Protein AF-A0A136NGA5-F1 (afdb_monomer_lite)

Structure (mmCIF, N/CA/C/O backbone):
data_AF-A0A136NGA5-F1
#
_entry.id   AF-A0A136NGA5-F1
#
loop_
_atom_site.group_PDB
_atom_site.id
_atom_site.type_symbol
_atom_site.label_atom_id
_atom_site.label_alt_id
_atom_site.label_comp_id
_atom_site.label_asym_id
_atom_site.label_entity_id
_atom_site.label_seq_id
_atom_site.pdbx_PDB_ins_code
_atom_site.Cartn_x
_atom_site.Cartn_y
_atom_site.Cartn_z
_atom_site.occupancy
_atom_site.B_iso_or_equiv
_atom_site.auth_seq_id
_atom_site.auth_comp_id
_atom_site.auth_asym_id
_atom_site.auth_atom_id
_atom_site.pdbx_PDB_model_num
ATOM 1 N N . MET A 1 1 ? 33.958 -0.960 -28.358 1.00 56.31 1 MET A N 1
ATOM 2 C CA . MET A 1 1 ? 32.683 -1.566 -28.802 1.00 56.31 1 MET A CA 1
ATOM 3 C C . MET A 1 1 ? 32.070 -0.671 -29.867 1.00 56.31 1 MET A C 1
ATOM 5 O O . MET A 1 1 ? 31.502 0.354 -29.522 1.00 56.31 1 MET A O 1
ATOM 9 N N . GLU A 1 2 ? 32.203 -1.025 -31.144 1.00 63.16 2 GLU A N 1
ATOM 10 C CA . GLU A 1 2 ? 31.718 -0.207 -32.276 1.00 63.16 2 GLU A CA 1
ATOM 11 C C . GLU A 1 2 ? 30.182 -0.116 -32.355 1.00 63.16 2 GLU A C 1
ATOM 13 O O . GLU A 1 2 ? 29.641 0.831 -32.913 1.00 63.16 2 GLU A O 1
ATOM 18 N N . ILE A 1 3 ? 29.468 -1.047 -31.714 1.00 64.25 3 ILE A N 1
ATOM 19 C CA . ILE A 1 3 ? 27.999 -1.135 -31.726 1.00 64.25 3 ILE A CA 1
ATOM 20 C C . ILE A 1 3 ? 27.337 0.027 -30.956 1.00 64.25 3 ILE A C 1
ATOM 22 O O . ILE A 1 3 ? 26.269 0.490 -31.343 1.00 64.25 3 ILE A O 1
ATOM 26 N N . LEU A 1 4 ? 27.983 0.544 -29.904 1.00 60.72 4 LEU A N 1
ATOM 27 C CA . LEU A 1 4 ? 27.468 1.660 -29.091 1.00 60.72 4 LEU A CA 1
ATOM 28 C C . LEU A 1 4 ? 27.679 3.042 -29.736 1.00 60.72 4 LEU A C 1
ATOM 30 O O . LEU A 1 4 ? 27.096 4.021 -29.277 1.00 60.72 4 LEU A O 1
ATOM 34 N N . ASN A 1 5 ? 28.481 3.123 -30.804 1.00 70.38 5 ASN A N 1
ATOM 35 C CA . ASN A 1 5 ? 28.661 4.348 -31.590 1.00 70.38 5 ASN A CA 1
ATOM 36 C C . ASN A 1 5 ? 27.570 4.519 -32.661 1.00 70.38 5 ASN A C 1
ATOM 38 O O . ASN A 1 5 ? 27.510 5.552 -33.326 1.00 70.38 5 ASN A O 1
ATOM 42 N N . ASN A 1 6 ? 26.707 3.515 -32.845 1.00 84.44 6 ASN A N 1
ATOM 43 C CA . ASN A 1 6 ? 25.582 3.593 -33.762 1.00 84.44 6 ASN A CA 1
ATOM 44 C C . ASN A 1 6 ? 24.411 4.332 -33.095 1.00 84.44 6 ASN A C 1
ATOM 46 O O . ASN A 1 6 ? 23.806 3.821 -32.154 1.00 84.44 6 ASN A O 1
ATOM 50 N N . ILE A 1 7 ? 24.065 5.508 -33.629 1.00 84.56 7 ILE A N 1
ATOM 51 C CA . ILE A 1 7 ? 23.003 6.396 -33.121 1.00 84.56 7 ILE A CA 1
ATOM 52 C C . ILE A 1 7 ? 21.682 5.645 -32.888 1.00 84.56 7 ILE A C 1
ATOM 54 O O . ILE A 1 7 ? 21.028 5.856 -31.868 1.00 84.56 7 ILE A O 1
ATOM 58 N N . TYR A 1 8 ? 21.309 4.727 -33.784 1.00 84.69 8 TYR A N 1
ATOM 59 C CA . TYR A 1 8 ? 20.067 3.963 -33.659 1.00 84.69 8 TYR A CA 1
ATOM 60 C C . TYR A 1 8 ? 20.088 3.012 -32.460 1.00 84.69 8 TYR A C 1
ATOM 62 O O . TYR A 1 8 ? 19.098 2.905 -31.738 1.00 84.69 8 TYR A O 1
ATOM 70 N N . VAL A 1 9 ? 21.222 2.353 -32.210 1.00 84.88 9 VAL A N 1
ATOM 71 C CA . VAL A 1 9 ? 21.384 1.445 -31.065 1.00 84.88 9 VAL A CA 1
ATOM 72 C C . VAL A 1 9 ? 21.289 2.227 -29.758 1.00 84.88 9 VAL A C 1
ATOM 74 O O . VAL A 1 9 ? 20.610 1.795 -28.828 1.00 84.88 9 VAL A O 1
ATOM 77 N N . THR A 1 10 ? 21.914 3.402 -29.694 1.00 86.25 10 THR A N 1
ATOM 78 C CA . THR A 1 10 ? 21.914 4.251 -28.499 1.00 86.25 10 THR A CA 1
ATOM 79 C C . THR A 1 10 ? 20.519 4.789 -28.178 1.00 86.25 10 THR A C 1
ATOM 81 O O . THR A 1 10 ? 20.124 4.797 -27.013 1.00 86.25 10 THR A O 1
ATOM 84 N N . GLU A 1 11 ? 19.740 5.186 -29.188 1.00 88.69 11 GLU A N 1
ATOM 85 C CA . GLU A 1 11 ? 18.350 5.621 -28.999 1.00 88.69 11 GLU A CA 1
ATOM 86 C C . GLU A 1 11 ? 17.440 4.473 -28.537 1.00 88.69 11 GLU A C 1
ATOM 88 O O . GLU A 1 11 ? 16.686 4.637 -27.577 1.00 88.69 11 GLU A O 1
ATOM 93 N N . ILE A 1 12 ? 17.556 3.281 -29.134 1.00 89.31 12 ILE A N 1
ATOM 94 C CA . ILE A 1 12 ? 16.807 2.091 -28.688 1.00 89.31 12 ILE A CA 1
ATOM 95 C C . ILE A 1 12 ? 17.126 1.768 -27.223 1.00 89.31 12 ILE A C 1
ATOM 97 O O . ILE A 1 12 ? 16.222 1.476 -26.437 1.00 89.31 12 ILE A O 1
ATOM 101 N N . LEU A 1 13 ? 18.399 1.866 -26.831 1.00 89.94 13 LEU A N 1
ATOM 102 C CA . LEU A 1 13 ? 18.826 1.610 -25.459 1.00 89.94 13 LEU A CA 1
ATOM 103 C C . LEU A 1 13 ? 18.207 2.609 -24.469 1.00 89.94 13 LEU A C 1
ATOM 105 O O . LEU A 1 13 ? 17.749 2.205 -23.401 1.00 89.94 13 LEU A O 1
ATOM 109 N N . LYS A 1 14 ? 18.137 3.899 -24.827 1.00 90.00 14 LYS A N 1
ATOM 110 C CA . LYS A 1 14 ? 17.472 4.926 -24.004 1.00 90.00 14 LYS A CA 1
ATOM 111 C C . LYS A 1 14 ? 15.997 4.597 -23.788 1.00 90.00 14 LYS A C 1
ATOM 113 O O . LYS A 1 14 ? 15.528 4.634 -22.651 1.00 90.00 14 LYS A O 1
ATOM 118 N N . TRP A 1 15 ? 15.280 4.224 -24.848 1.00 92.88 15 TRP A N 1
ATOM 119 C CA . TRP A 1 15 ? 13.872 3.831 -24.747 1.00 92.88 15 TRP A CA 1
ATOM 120 C C . TRP A 1 15 ? 13.679 2.587 -23.879 1.00 92.88 15 TRP A C 1
ATOM 122 O O . TRP A 1 15 ? 12.798 2.571 -23.020 1.00 92.88 15 TRP A O 1
ATOM 132 N N . LEU A 1 16 ? 14.537 1.576 -24.033 1.00 93.12 16 LEU A N 1
ATOM 133 C CA . LEU A 1 16 ? 14.514 0.370 -23.201 1.00 93.12 16 LEU A CA 1
ATOM 134 C C . LEU A 1 16 ? 14.745 0.680 -21.721 1.00 93.12 16 LEU A C 1
ATOM 136 O O . LEU A 1 16 ? 14.042 0.134 -20.868 1.00 93.12 16 LEU A O 1
ATOM 140 N N . ILE A 1 17 ? 15.688 1.571 -21.407 1.00 93.25 17 ILE A N 1
ATOM 141 C CA . ILE A 1 17 ? 15.947 2.011 -20.031 1.00 93.25 17 ILE A CA 1
ATOM 142 C C . ILE A 1 17 ? 14.721 2.730 -19.465 1.00 93.25 17 ILE A C 1
ATOM 144 O O . ILE A 1 17 ? 14.301 2.415 -18.353 1.00 93.25 17 ILE A O 1
ATOM 148 N N . LEU A 1 18 ? 14.110 3.645 -20.224 1.00 93.81 18 LEU A N 1
ATOM 149 C CA . LEU A 1 18 ? 12.915 4.376 -19.791 1.00 93.81 18 LEU A CA 1
ATOM 150 C C . LEU A 1 18 ? 11.734 3.438 -19.514 1.00 93.81 18 LEU A C 1
ATOM 152 O O . LEU A 1 18 ? 11.087 3.553 -18.472 1.00 93.81 18 LEU A O 1
ATOM 156 N N . ILE A 1 19 ? 11.482 2.480 -20.409 1.00 93.50 19 ILE A N 1
ATOM 157 C CA . ILE A 1 19 ? 10.410 1.490 -20.244 1.00 93.50 19 ILE A CA 1
ATOM 158 C C . ILE A 1 19 ? 10.682 0.619 -19.016 1.00 93.50 19 ILE A C 1
ATOM 160 O O . ILE A 1 19 ? 9.810 0.466 -18.159 1.00 93.50 19 ILE A O 1
ATOM 164 N N . SER A 1 20 ? 11.904 0.097 -18.890 1.00 92.75 20 SER A N 1
ATOM 165 C CA . SER A 1 20 ? 12.289 -0.769 -17.771 1.00 92.75 20 SER A CA 1
ATOM 166 C C . SER A 1 20 ? 12.192 -0.032 -16.433 1.00 92.75 20 SER A C 1
ATOM 168 O O . SER A 1 20 ? 11.628 -0.562 -15.475 1.00 92.75 20 SER A O 1
ATOM 170 N N . ALA A 1 21 ? 12.656 1.219 -16.372 1.00 93.88 21 ALA A N 1
ATOM 171 C CA . ALA A 1 21 ? 12.520 2.070 -15.194 1.00 93.88 21 ALA A CA 1
ATOM 172 C C . ALA A 1 21 ? 11.045 2.321 -14.842 1.00 93.88 21 ALA A C 1
ATOM 174 O O . ALA A 1 21 ? 10.669 2.224 -13.673 1.00 93.88 21 ALA A O 1
ATOM 175 N N . GLY A 1 22 ? 10.191 2.569 -15.840 1.00 93.50 22 GLY A N 1
ATOM 176 C CA . GLY A 1 22 ? 8.746 2.706 -15.653 1.00 93.50 22 GLY A CA 1
ATOM 177 C C . GLY A 1 22 ? 8.105 1.456 -15.041 1.00 93.50 22 GLY A C 1
ATOM 178 O O . GLY A 1 22 ? 7.353 1.559 -14.068 1.00 93.50 22 GLY A O 1
ATOM 179 N N . MET A 1 23 ? 8.455 0.269 -15.546 1.00 93.31 23 MET A N 1
ATOM 180 C CA . MET A 1 23 ? 7.966 -1.008 -15.012 1.00 93.31 23 MET A CA 1
ATOM 181 C C . MET A 1 23 ? 8.434 -1.243 -13.571 1.00 93.31 23 MET A C 1
ATOM 183 O O . MET A 1 23 ? 7.633 -1.631 -12.717 1.00 93.31 23 MET A O 1
ATOM 187 N N . ILE A 1 24 ? 9.707 -0.964 -13.273 1.00 94.44 24 ILE A N 1
ATOM 188 C CA . ILE A 1 24 ? 10.266 -1.089 -11.919 1.00 94.44 24 ILE A CA 1
ATOM 189 C C . ILE A 1 24 ? 9.537 -0.151 -10.952 1.00 94.44 24 ILE A C 1
ATOM 191 O O . ILE A 1 24 ? 9.087 -0.587 -9.892 1.00 94.44 24 ILE A O 1
ATOM 195 N N . LEU A 1 25 ? 9.348 1.117 -11.326 1.00 93.69 25 LEU A N 1
ATOM 196 C CA . LEU A 1 25 ? 8.632 2.095 -10.505 1.00 93.69 25 LEU A CA 1
ATOM 197 C C . LEU A 1 25 ? 7.183 1.675 -10.239 1.00 93.69 25 LEU A C 1
ATOM 199 O O . LEU A 1 25 ? 6.681 1.859 -9.129 1.00 93.69 25 LEU A O 1
ATOM 203 N N . GLN A 1 26 ? 6.508 1.079 -11.223 1.00 92.00 26 GLN A N 1
ATOM 204 C CA . GLN A 1 26 ? 5.149 0.572 -11.047 1.00 92.00 26 GLN A CA 1
ATOM 205 C C . GLN A 1 26 ? 5.095 -0.581 -10.033 1.00 92.00 26 GLN A C 1
ATOM 207 O O . GLN A 1 26 ? 4.217 -0.595 -9.163 1.00 92.00 26 GLN A O 1
ATOM 212 N N . GLN A 1 27 ? 6.045 -1.518 -10.097 1.00 92.69 27 GLN A N 1
ATOM 213 C CA . GLN A 1 27 ? 6.138 -2.613 -9.127 1.00 92.69 27 GLN A CA 1
ATOM 214 C C . GLN A 1 27 ? 6.468 -2.095 -7.724 1.00 92.69 27 GLN A C 1
ATOM 216 O O . GLN A 1 27 ? 5.808 -2.482 -6.758 1.00 92.69 27 GLN A O 1
ATOM 221 N N . LEU A 1 28 ? 7.411 -1.156 -7.605 1.00 92.75 28 LEU A N 1
ATOM 222 C CA . LEU A 1 28 ? 7.751 -0.520 -6.331 1.00 92.75 28 LEU A CA 1
ATOM 223 C C . LEU A 1 28 ? 6.545 0.191 -5.713 1.00 92.75 28 LEU A C 1
ATOM 225 O O . LEU A 1 28 ? 6.273 0.005 -4.530 1.00 92.75 28 LEU A O 1
ATOM 229 N N . ARG A 1 29 ? 5.755 0.929 -6.504 1.00 91.88 29 ARG A N 1
ATOM 230 C CA . ARG A 1 29 ? 4.510 1.549 -6.016 1.00 91.88 29 ARG A CA 1
ATOM 231 C C . ARG A 1 29 ? 3.525 0.514 -5.478 1.00 91.88 29 ARG A C 1
ATOM 233 O O . ARG A 1 29 ? 2.919 0.738 -4.435 1.00 91.88 29 ARG A O 1
ATOM 240 N N . LYS A 1 30 ? 3.368 -0.626 -6.157 1.00 90.88 30 LYS A N 1
ATOM 241 C CA . LYS A 1 30 ? 2.487 -1.713 -5.702 1.00 90.88 30 LYS A CA 1
ATOM 242 C C . LYS A 1 30 ? 2.957 -2.310 -4.373 1.00 90.88 30 LYS A C 1
ATOM 244 O O . LYS A 1 30 ? 2.126 -2.596 -3.512 1.00 90.88 30 LYS A O 1
ATOM 249 N N . ILE A 1 31 ? 4.266 -2.490 -4.210 1.00 92.81 31 ILE A N 1
ATOM 250 C CA . ILE A 1 31 ? 4.876 -2.989 -2.970 1.00 92.81 31 ILE A CA 1
ATOM 251 C C . ILE A 1 31 ? 4.681 -1.977 -1.839 1.00 92.81 31 ILE A C 1
ATOM 253 O O . ILE A 1 31 ? 4.181 -2.346 -0.781 1.00 92.81 31 ILE A O 1
ATOM 257 N N . LEU A 1 32 ? 4.988 -0.702 -2.085 1.00 93.06 32 LEU A N 1
ATOM 258 C CA . LEU A 1 32 ? 4.831 0.373 -1.105 1.00 93.06 32 LEU A CA 1
ATOM 259 C C . LEU A 1 32 ? 3.389 0.481 -0.612 1.00 93.06 32 LEU A C 1
ATOM 261 O O . LEU A 1 32 ? 3.167 0.476 0.590 1.00 93.06 32 LEU A O 1
ATOM 265 N N . LYS A 1 33 ? 2.396 0.445 -1.509 1.00 91.94 33 LYS A N 1
ATOM 266 C CA . LYS A 1 33 ? 0.980 0.432 -1.104 1.00 91.94 33 LYS A CA 1
ATOM 267 C C . LYS A 1 33 ? 0.630 -0.733 -0.180 1.00 91.94 33 LYS A C 1
ATOM 269 O O . LYS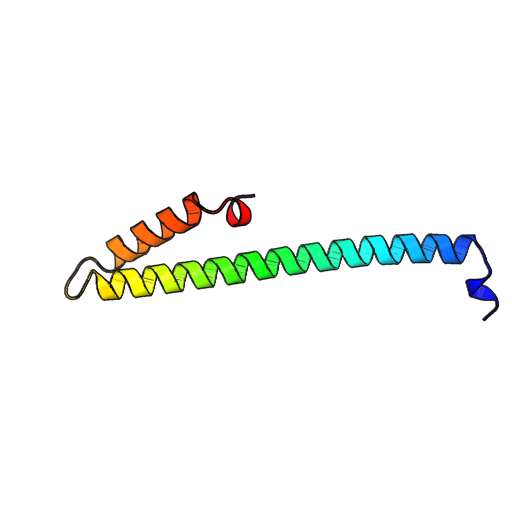 A 1 33 ? -0.145 -0.569 0.757 1.00 91.94 33 LYS A O 1
ATOM 274 N N . ARG A 1 34 ? 1.179 -1.924 -0.441 1.00 91.31 34 ARG A N 1
ATOM 275 C CA . ARG A 1 34 ? 0.957 -3.090 0.426 1.00 91.31 34 ARG A CA 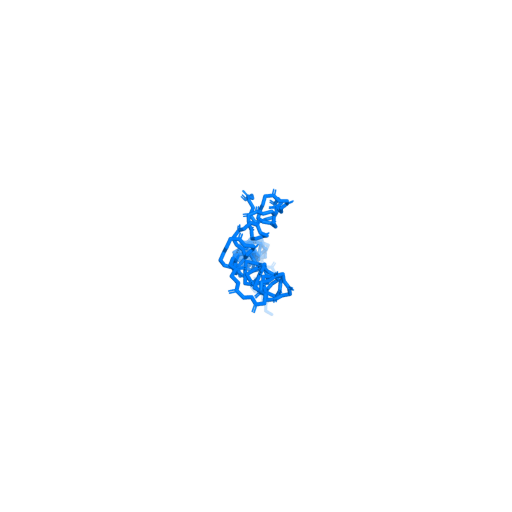1
ATOM 276 C C . ARG A 1 34 ? 1.607 -2.904 1.791 1.00 91.31 34 ARG A C 1
ATOM 278 O O . ARG A 1 34 ? 0.974 -3.242 2.783 1.00 91.31 34 ARG A O 1
ATOM 285 N N . LEU A 1 35 ? 2.825 -2.365 1.836 1.00 93.81 35 LEU A N 1
ATOM 286 C CA . LEU A 1 35 ? 3.523 -2.068 3.088 1.00 93.81 35 LEU A CA 1
ATOM 287 C C . LEU A 1 35 ? 2.764 -1.030 3.917 1.00 93.81 35 LEU A C 1
ATOM 289 O O . LEU A 1 35 ? 2.476 -1.292 5.078 1.00 93.81 35 LEU A O 1
ATOM 293 N N . THR A 1 36 ? 2.335 0.074 3.306 1.00 91.88 36 THR A N 1
ATOM 294 C CA . THR A 1 36 ? 1.519 1.102 3.968 1.00 91.88 36 THR A CA 1
ATOM 295 C C . THR A 1 36 ? 0.208 0.521 4.512 1.00 91.88 36 THR A C 1
ATOM 297 O O . THR A 1 36 ? -0.198 0.821 5.629 1.00 91.88 36 THR A O 1
ATOM 300 N N . LEU A 1 37 ? -0.444 -0.389 3.778 1.00 91.88 37 LEU A N 1
ATOM 301 C CA . LEU A 1 37 ? -1.653 -1.056 4.271 1.00 91.88 37 LEU A CA 1
ATOM 302 C C . LEU A 1 37 ? -1.379 -1.985 5.467 1.00 91.88 37 LEU A C 1
ATOM 304 O O . LEU A 1 37 ? -2.231 -2.120 6.345 1.00 91.88 37 LEU A O 1
ATOM 308 N N . VAL A 1 38 ? -0.215 -2.638 5.511 1.00 93.88 38 VAL A N 1
ATOM 309 C CA . VAL A 1 38 ? 0.213 -3.419 6.682 1.00 93.88 38 VAL A CA 1
ATOM 310 C C . VAL A 1 38 ? 0.467 -2.495 7.871 1.00 93.88 38 VAL A C 1
ATOM 312 O O . VAL A 1 38 ? -0.021 -2.779 8.961 1.00 93.88 38 VAL A O 1
ATOM 315 N N . GLU A 1 39 ? 1.147 -1.372 7.654 1.00 94.25 39 GLU A N 1
ATOM 316 C CA . GLU A 1 39 ? 1.402 -0.363 8.684 1.00 94.25 39 GLU A CA 1
ATOM 317 C C . GLU A 1 39 ? 0.097 0.170 9.293 1.00 94.25 39 GLU A C 1
ATOM 319 O O . GLU A 1 39 ? -0.056 0.175 10.512 1.00 94.25 39 GLU A O 1
ATOM 324 N N . TYR A 1 40 ? -0.904 0.498 8.472 1.00 93.50 40 TYR A N 1
ATOM 325 C CA . TYR A 1 40 ? -2.212 0.940 8.970 1.00 93.50 40 TYR A CA 1
ATOM 326 C C . TYR A 1 40 ? -2.954 -0.129 9.762 1.00 93.50 40 TYR A C 1
ATOM 328 O O . TYR A 1 40 ? -3.633 0.188 10.738 1.00 93.50 40 TYR A O 1
ATOM 336 N N . LYS A 1 41 ? -2.831 -1.402 9.377 1.00 92.12 41 LYS A N 1
ATOM 337 C CA . LYS A 1 41 ? -3.416 -2.502 10.152 1.00 92.12 41 LYS A CA 1
ATOM 338 C C . LYS A 1 41 ? -2.751 -2.651 11.515 1.00 92.12 41 LYS A C 1
ATOM 340 O O . LYS A 1 41 ? -3.462 -2.908 12.481 1.00 92.12 41 LYS A O 1
ATOM 345 N N . LEU A 1 42 ? -1.432 -2.475 11.590 1.00 92.69 42 LEU A N 1
ATOM 346 C CA . LEU A 1 42 ? -0.698 -2.493 12.855 1.00 92.69 42 LEU A CA 1
ATOM 347 C C . LEU A 1 42 ? -1.114 -1.315 13.738 1.00 92.69 42 LEU A C 1
ATOM 349 O O . LEU A 1 42 ? -1.570 -1.538 14.851 1.00 92.69 42 LEU A O 1
ATOM 353 N N . GLN A 1 43 ? -1.112 -0.090 13.206 1.00 92.19 43 GLN A N 1
ATOM 354 C CA . GLN A 1 43 ? -1.557 1.097 13.947 1.00 92.19 43 GLN A CA 1
ATOM 355 C C . GLN A 1 43 ? -2.999 0.969 14.456 1.00 92.19 43 GLN A C 1
ATOM 357 O O . GLN A 1 43 ? -3.309 1.344 15.585 1.00 92.19 43 GLN A O 1
ATOM 362 N N . ALA A 1 44 ? -3.900 0.426 13.635 1.00 91.38 44 ALA A N 1
ATOM 363 C CA . ALA A 1 44 ? -5.279 0.180 14.037 1.00 91.38 44 ALA A CA 1
ATOM 364 C C . ALA A 1 44 ? -5.387 -0.897 15.128 1.00 91.38 44 ALA A C 1
ATOM 366 O O . ALA A 1 44 ? -6.238 -0.784 16.011 1.00 91.38 44 ALA A O 1
ATOM 367 N N . ALA A 1 45 ? -4.548 -1.934 15.071 1.00 89.75 45 ALA A N 1
ATOM 368 C CA . ALA A 1 45 ? -4.483 -2.971 16.090 1.00 89.75 45 ALA A CA 1
ATOM 369 C C . ALA A 1 45 ? -3.950 -2.417 17.417 1.00 89.75 45 ALA A C 1
ATOM 371 O O . ALA A 1 45 ? -4.588 -2.646 18.441 1.00 89.75 45 ALA A O 1
ATOM 372 N N . ASP A 1 46 ? -2.864 -1.644 17.392 1.00 89.94 46 ASP A N 1
ATOM 373 C CA . ASP A 1 46 ? -2.287 -1.001 18.577 1.00 89.94 46 ASP A CA 1
ATOM 374 C C . ASP A 1 46 ? -3.297 -0.049 19.224 1.00 89.94 46 ASP A C 1
ATOM 376 O O . ASP A 1 46 ? -3.602 -0.170 20.409 1.00 89.94 46 ASP A O 1
ATOM 380 N N . TYR A 1 47 ? -3.937 0.809 18.423 1.00 89.19 47 TYR A N 1
ATOM 381 C CA . TYR A 1 47 ? -4.999 1.702 18.892 1.00 89.19 47 TYR A CA 1
ATOM 382 C C . TYR A 1 47 ? -6.159 0.943 19.549 1.00 89.19 47 TYR A C 1
ATOM 384 O O . TYR A 1 47 ? -6.713 1.362 20.568 1.00 89.19 47 TYR A O 1
ATOM 392 N N . ALA A 1 48 ? -6.554 -0.185 18.961 1.00 88.88 48 ALA A N 1
ATOM 393 C CA . ALA A 1 48 ? -7.616 -1.012 19.504 1.00 88.88 48 ALA A CA 1
ATOM 394 C C . ALA A 1 48 ? -7.200 -1.710 20.803 1.00 88.88 48 ALA A C 1
ATOM 396 O O . ALA A 1 48 ? -8.028 -1.809 21.706 1.00 88.88 48 ALA A O 1
ATOM 397 N N . LEU A 1 49 ? -5.945 -2.148 20.930 1.00 87.94 49 LEU A N 1
ATOM 398 C CA . LEU A 1 49 ? -5.408 -2.689 22.182 1.00 87.94 49 LEU A CA 1
ATOM 399 C C . LEU A 1 49 ? -5.392 -1.621 23.283 1.00 87.94 49 LEU A C 1
ATOM 401 O O . LEU A 1 49 ? -5.817 -1.899 24.401 1.00 87.94 49 LEU A O 1
ATOM 405 N N . GLU A 1 50 ? -4.990 -0.390 22.960 1.00 85.12 50 GLU A N 1
ATOM 406 C CA . GLU A 1 50 ? -5.001 0.734 23.905 1.00 85.12 50 GLU A CA 1
ATOM 407 C C . GLU A 1 50 ? -6.419 1.097 24.371 1.00 85.12 50 GLU A C 1
ATOM 409 O O . GLU A 1 50 ? -6.641 1.412 25.543 1.00 85.12 50 GLU A O 1
ATOM 414 N N . LYS A 1 51 ? -7.399 1.068 23.459 1.00 82.88 51 LYS A N 1
ATOM 415 C CA . LYS A 1 51 ? -8.780 1.493 23.742 1.00 82.88 51 LYS A CA 1
ATOM 416 C C . LYS A 1 51 ? -9.673 0.400 24.318 1.00 82.88 51 LYS A C 1
ATOM 418 O O . LYS A 1 51 ? -10.610 0.720 25.047 1.00 82.88 51 LYS A O 1
ATOM 423 N N . SER A 1 52 ? -9.418 -0.866 24.006 1.00 68.31 52 SER A N 1
ATOM 424 C CA . SER A 1 52 ? -10.272 -1.994 24.383 1.00 68.31 52 SER A CA 1
ATOM 425 C C . SER A 1 52 ? -9.524 -2.952 25.308 1.00 68.31 52 SER A C 1
ATOM 427 O O . SER A 1 52 ? -9.054 -4.008 24.892 1.00 68.31 52 SER A O 1
ATOM 429 N N . PHE A 1 53 ? -9.506 -2.641 26.603 1.00 63.38 53 PHE A N 1
ATOM 430 C CA . PHE A 1 53 ? -9.016 -3.582 27.615 1.00 63.38 53 PHE A CA 1
ATOM 431 C C . PHE A 1 53 ? -9.993 -4.735 27.918 1.00 63.38 53 PHE A C 1
ATOM 433 O O . PHE A 1 53 ? -9.575 -5.721 28.519 1.00 63.38 53 PHE A O 1
ATOM 440 N N . LYS A 1 54 ? -11.285 -4.641 27.551 1.00 59.00 54 LYS A N 1
ATOM 441 C CA . LYS A 1 54 ? -12.289 -5.675 27.902 1.00 59.00 54 LYS A CA 1
ATOM 442 C C . LYS A 1 54 ? -13.413 -5.937 26.887 1.00 59.00 54 LYS A C 1
ATOM 444 O O . LYS A 1 54 ? -14.043 -6.975 27.021 1.00 59.00 54 LYS A O 1
ATOM 449 N N . ASN A 1 55 ? -13.687 -5.052 25.918 1.00 70.81 55 ASN A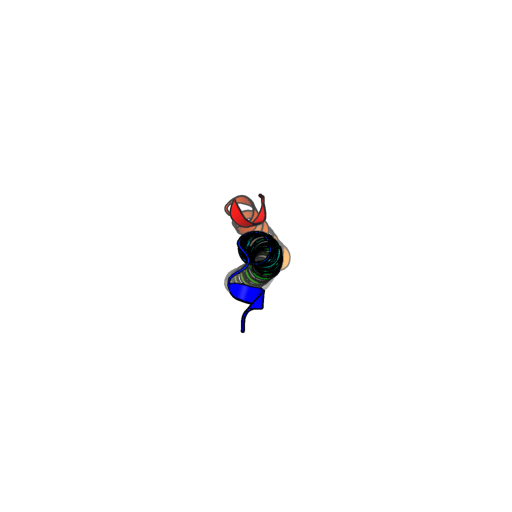 N 1
ATOM 450 C CA . ASN A 1 55 ? -14.649 -5.266 24.820 1.00 70.81 55 ASN A CA 1
AT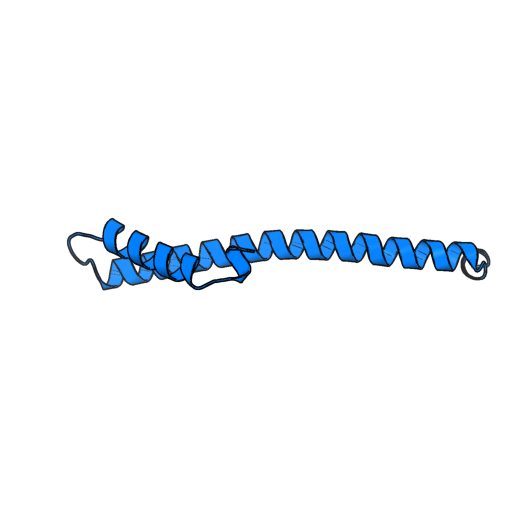OM 451 C C . ASN A 1 55 ? -14.542 -4.142 23.772 1.00 70.81 55 ASN A C 1
ATOM 453 O O . ASN A 1 55 ? -14.203 -3.012 24.115 1.00 70.81 55 ASN A O 1
ATOM 457 N N . GLY A 1 56 ? -14.885 -4.437 22.512 1.00 77.19 56 GLY A N 1
ATOM 458 C CA . GLY A 1 56 ? -14.930 -3.440 21.431 1.00 77.19 56 GLY A CA 1
ATOM 459 C C . GLY A 1 56 ? -13.649 -3.308 20.599 1.00 77.19 56 GLY A C 1
ATOM 460 O O . GLY A 1 56 ? -13.570 -2.408 19.766 1.00 77.19 56 GLY A O 1
ATO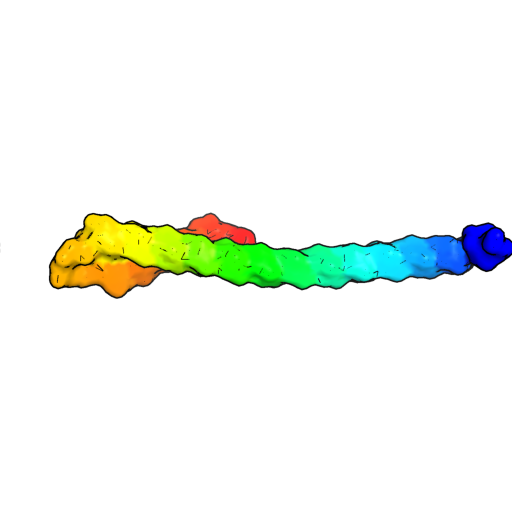M 461 N N . TYR A 1 57 ? -12.674 -4.207 20.778 1.00 86.06 57 TYR A N 1
ATOM 462 C CA . TYR A 1 57 ? -11.418 -4.240 20.018 1.00 86.06 57 TYR A CA 1
ATOM 463 C C . TYR A 1 57 ? -11.652 -4.130 18.510 1.00 86.06 57 TYR A C 1
ATOM 465 O O . TYR A 1 57 ? -11.124 -3.234 17.858 1.00 86.06 57 TYR A O 1
ATOM 473 N N . GLU A 1 58 ? -12.507 -4.993 17.963 1.00 85.69 58 GLU A N 1
ATOM 474 C CA . GLU A 1 58 ? -12.794 -5.015 16.527 1.00 85.69 58 GLU A CA 1
ATOM 475 C C . GLU A 1 58 ? -13.416 -3.699 16.051 1.00 85.69 58 GLU A C 1
ATOM 477 O O . GLU A 1 58 ? -13.031 -3.174 15.011 1.00 85.69 58 GLU A O 1
ATOM 482 N N . ILE A 1 59 ? -14.298 -3.101 16.857 1.00 88.69 59 ILE A N 1
ATOM 483 C CA . ILE A 1 59 ? -14.956 -1.830 16.539 1.00 88.69 59 ILE A CA 1
ATOM 484 C C . ILE A 1 59 ? -13.926 -0.697 16.473 1.00 88.69 59 ILE A C 1
ATOM 486 O O . ILE A 1 59 ? -13.924 0.073 15.512 1.00 88.69 59 ILE A O 1
ATOM 490 N N . HIS A 1 60 ? -13.033 -0.600 17.462 1.00 88.50 60 HIS A N 1
ATOM 491 C CA . HIS A 1 60 ? -11.995 0.434 17.503 1.00 88.50 60 HIS A CA 1
ATOM 492 C C . HIS A 1 60 ? -10.929 0.233 16.423 1.00 88.50 60 HIS A C 1
ATOM 494 O O . HIS A 1 60 ? -10.533 1.208 15.779 1.00 88.50 60 HIS A O 1
ATOM 500 N N . ARG A 1 61 ? -10.526 -1.017 16.164 1.00 90.62 61 ARG A N 1
ATOM 501 C CA . ARG A 1 61 ? -9.594 -1.374 15.088 1.00 90.62 61 ARG A CA 1
ATOM 502 C C . ARG A 1 61 ? -10.169 -0.967 13.739 1.00 90.62 61 ARG A C 1
ATOM 504 O O . ARG A 1 61 ? -9.532 -0.246 12.979 1.00 90.62 61 ARG A O 1
ATOM 511 N N . ASP A 1 62 ? -11.397 -1.381 13.449 1.00 90.31 62 ASP A N 1
ATOM 512 C CA . ASP A 1 62 ? -12.007 -1.171 12.137 1.00 90.31 62 ASP A CA 1
ATOM 513 C C . ASP A 1 62 ? -12.432 0.288 11.928 1.00 90.31 62 ASP A C 1
ATOM 515 O O . ASP A 1 62 ? -12.441 0.784 10.799 1.00 90.31 62 ASP A O 1
ATOM 519 N N . ALA A 1 63 ? -12.772 1.011 12.999 1.00 90.62 63 ALA A N 1
ATOM 520 C CA . ALA A 1 63 ? -12.957 2.458 12.948 1.00 90.62 63 ALA A CA 1
ATOM 521 C C . ALA A 1 63 ? -11.643 3.172 12.597 1.00 90.62 63 ALA A C 1
ATOM 523 O O . ALA A 1 63 ? -11.622 3.955 11.645 1.00 90.62 63 ALA A O 1
ATOM 524 N N . LYS A 1 64 ? -10.543 2.853 13.296 1.00 91.12 64 LYS A N 1
ATOM 525 C CA . LYS A 1 64 ? -9.246 3.499 13.057 1.00 91.12 64 LYS A CA 1
ATOM 526 C C . LYS A 1 64 ? -8.661 3.143 11.694 1.00 91.12 64 LYS A C 1
ATOM 528 O O . LYS A 1 64 ? -8.156 4.016 10.996 1.00 91.12 64 LYS A O 1
ATOM 533 N N . LEU A 1 65 ? -8.805 1.891 11.260 1.00 91.75 65 LEU A N 1
ATOM 534 C CA . LEU A 1 65 ? -8.374 1.463 9.931 1.00 91.75 65 LEU A CA 1
ATOM 535 C C . LEU A 1 65 ? -9.130 2.215 8.825 1.00 91.75 65 LEU A C 1
ATOM 537 O O . LEU A 1 65 ? -8.515 2.664 7.861 1.00 91.75 65 LEU A O 1
ATOM 541 N N . ARG A 1 66 ? -10.451 2.398 8.962 1.00 91.38 66 ARG A N 1
ATOM 542 C CA . ARG A 1 66 ? -11.245 3.179 7.998 1.00 91.38 66 ARG A CA 1
ATOM 543 C C . ARG A 1 66 ? -10.855 4.652 7.975 1.00 91.38 66 ARG A C 1
ATOM 545 O O . ARG A 1 66 ? -10.839 5.241 6.899 1.00 91.38 66 ARG A O 1
ATOM 552 N N . GLU A 1 67 ? -10.544 5.234 9.130 1.00 90.88 67 GLU A N 1
ATOM 553 C CA . GLU A 1 67 ? -10.031 6.603 9.230 1.00 90.88 67 GLU A CA 1
ATOM 554 C C . GLU A 1 67 ? -8.721 6.752 8.439 1.00 90.88 67 GLU A C 1
ATOM 556 O O . GLU A 1 67 ? -8.666 7.571 7.523 1.00 90.88 67 GLU A O 1
ATOM 561 N N . LEU A 1 68 ? -7.729 5.894 8.717 1.00 89.50 68 LEU A N 1
ATOM 562 C CA . LEU A 1 68 ? -6.414 5.904 8.061 1.00 89.50 68 LEU A CA 1
ATOM 563 C C . LEU A 1 68 ? -6.525 5.710 6.542 1.00 89.50 68 LEU A C 1
ATOM 565 O O . LEU A 1 68 ? -5.935 6.461 5.763 1.00 89.50 68 LEU A O 1
ATOM 569 N N . LEU A 1 69 ? -7.352 4.753 6.107 1.00 89.62 69 LEU A N 1
ATOM 570 C CA . LEU A 1 69 ? -7.601 4.507 4.686 1.00 89.62 69 LEU A CA 1
ATOM 571 C C . LEU A 1 69 ? -8.295 5.688 4.002 1.00 89.62 69 LEU A C 1
ATOM 573 O O . LEU A 1 69 ? -7.981 5.988 2.857 1.00 89.62 69 LEU A O 1
ATOM 577 N N . LYS A 1 70 ? -9.226 6.378 4.670 1.00 87.12 70 LYS A N 1
ATOM 578 C CA . LYS A 1 70 ? -9.941 7.522 4.084 1.00 87.12 70 LYS A CA 1
ATOM 579 C C . LYS A 1 70 ? -9.053 8.763 3.973 1.00 87.12 70 LYS A C 1
ATOM 581 O O . LYS A 1 70 ? -9.219 9.535 3.031 1.00 87.12 70 LYS A O 1
ATOM 586 N N . SER A 1 71 ? -8.127 8.956 4.912 1.00 82.94 71 SER A N 1
ATOM 587 C CA . SER A 1 71 ? -7.200 10.093 4.900 1.00 82.94 71 SER A CA 1
ATOM 588 C C . SER A 1 71 ? -6.095 9.979 3.850 1.00 82.94 71 SER A C 1
ATOM 590 O O . SER A 1 71 ? -5.550 11.000 3.435 1.00 82.94 71 SER A O 1
ATOM 592 N N . ASP A 1 72 ? -5.765 8.766 3.398 1.00 83.50 72 ASP A N 1
ATOM 593 C CA . ASP A 1 72 ? -4.593 8.557 2.555 1.00 83.50 72 ASP A CA 1
ATOM 594 C C . ASP A 1 72 ? -4.915 8.479 1.052 1.00 83.50 72 ASP A C 1
ATOM 596 O O . ASP A 1 72 ? -5.346 7.459 0.504 1.00 83.50 72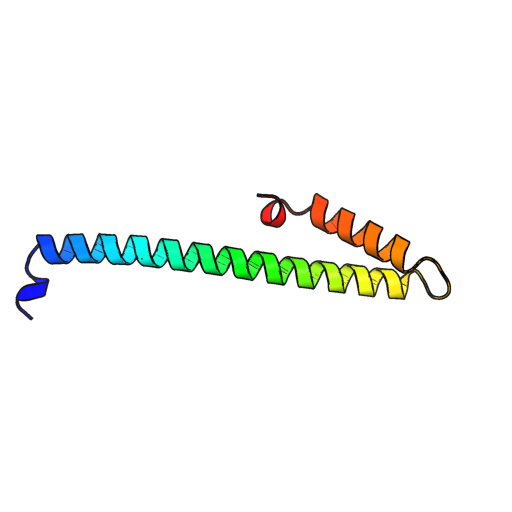 ASP A O 1
ATOM 600 N N . SER A 1 73 ? -4.641 9.583 0.353 1.00 79.12 73 SER A N 1
ATOM 601 C CA . SER A 1 73 ? -4.773 9.669 -1.106 1.00 79.12 73 SER A CA 1
ATOM 602 C C . SER A 1 73 ? -3.798 8.767 -1.876 1.00 79.12 73 SER A C 1
ATOM 604 O O . SER A 1 73 ? -4.061 8.462 -3.039 1.00 79.12 73 SER A O 1
ATOM 606 N N . PHE A 1 74 ? -2.694 8.321 -1.263 1.00 80.38 74 PHE A N 1
ATOM 607 C CA . PHE A 1 74 ? -1.708 7.444 -1.899 1.00 80.38 74 PHE A CA 1
ATOM 608 C C . PHE A 1 74 ? -2.226 6.011 -2.050 1.00 80.38 74 PHE A C 1
ATOM 610 O O . PHE A 1 74 ? -2.012 5.385 -3.090 1.00 80.38 74 PHE A O 1
ATOM 617 N N . ILE A 1 75 ? -2.946 5.503 -1.048 1.00 76.88 75 ILE A N 1
ATOM 618 C CA . ILE A 1 75 ? -3.610 4.194 -1.107 1.00 76.88 75 ILE A CA 1
ATOM 619 C C . ILE A 1 75 ? -4.809 4.229 -2.067 1.00 76.88 75 ILE A C 1
ATOM 621 O O . ILE A 1 75 ? -4.992 3.283 -2.835 1.00 76.88 75 ILE A O 1
ATOM 625 N N . ASN A 1 76 ? -5.587 5.319 -2.050 1.00 70.62 76 ASN A N 1
ATOM 626 C CA . ASN A 1 76 ? -6.854 5.434 -2.784 1.00 70.62 76 ASN A CA 1
ATOM 627 C C . ASN A 1 76 ? -6.729 5.818 -4.274 1.00 70.62 76 ASN A C 1
ATOM 629 O O . ASN A 1 76 ? -7.710 5.676 -5.003 1.00 70.62 76 ASN A O 1
ATOM 633 N N . LYS A 1 77 ? -5.573 6.323 -4.729 1.00 60.88 77 LYS A N 1
ATOM 634 C CA . LYS A 1 77 ? -5.280 6.615 -6.151 1.00 60.88 77 LYS A CA 1
ATOM 635 C C . LYS A 1 77 ? -4.851 5.380 -6.920 1.00 60.88 77 LYS A C 1
ATOM 637 O O . LYS A 1 77 ? -5.133 5.281 -8.128 1.00 60.88 77 LYS A O 1
#

Secondary structure (DSSP, 8-state):
-GGGG-HHHHHHHHHHHHHHHHHHHHHHHHHHHHHHHHHHHHHHHHHHHHH-SSS-HHHHHHHHHHHHHHH-HHHH-

Sequence (77 aa):
MEILNNIYVTEILKWLILISAGMILQQLRKILKRLTLVEYKLQAADYALEKSFKNGYEIHRDAKLRELLKSDSFINK

Radius of gyration: 22.58 Å; chains: 1; bounding box: 48×16×62 Å

pLDDT: mean 85.99, std 9.82, range [56.31, 94.44]

Foldseek 3Di:
DVQCVDPVSVVVVVVVVVVVVVVVVVVVLVVVLVVVLVVQLVVLQVQLVVVCPDDCSVVSSVVSSVVSCVPDPSNVD